Protein AF-A0A536A8K9-F1 (afdb_monomer_lite)

Secondary structure (DSSP, 8-state):
--HHHHHHHHHHHHHHHHHHHHHHHHHHHHHHHHHHHHHHHHHHHHHHHHHHHHTTS---HHHHHHHHHHHHHHT--

Structure (mmCIF, N/CA/C/O backbone):
data_AF-A0A536A8K9-F1
#
_entry.id   AF-A0A536A8K9-F1
#
loop_
_atom_site.group_PDB
_atom_site.id
_atom_site.type_symbol
_atom_site.label_atom_id
_atom_site.label_alt_id
_atom_site.label_comp_id
_atom_site.label_asym_id
_atom_site.label_entity_id
_atom_site.label_seq_id
_atom_site.pdbx_PDB_ins_code
_atom_site.Cartn_x
_atom_site.Cartn_y
_atom_site.Cartn_z
_atom_site.occupancy
_atom_site.B_iso_or_equiv
_atom_site.auth_seq_id
_atom_site.auth_comp_id
_atom_site.auth_asym_id
_atom_site.auth_atom_id
_atom_site.pdbx_PDB_model_num
ATOM 1 N N . MET A 1 1 ? -5.304 -12.131 46.323 1.00 49.97 1 MET A N 1
ATOM 2 C CA . MET A 1 1 ? -4.428 -11.969 45.140 1.00 49.97 1 MET A CA 1
ATOM 3 C C . MET A 1 1 ? -5.024 -12.572 43.858 1.00 49.97 1 MET A C 1
ATOM 5 O O . MET A 1 1 ? -4.888 -11.947 42.821 1.00 49.97 1 MET A O 1
ATOM 9 N N . MET A 1 2 ? -5.735 -13.713 43.892 1.00 48.16 2 MET A N 1
ATOM 10 C CA . MET A 1 2 ? -6.333 -14.317 42.675 1.00 48.16 2 MET A CA 1
ATOM 11 C C . MET A 1 2 ? -7.682 -13.706 42.226 1.00 48.16 2 MET A C 1
ATOM 13 O O . MET A 1 2 ? -7.977 -13.688 41.038 1.00 48.16 2 MET A O 1
ATOM 17 N N . ALA A 1 3 ? -8.475 -13.125 43.138 1.00 55.72 3 ALA A N 1
ATOM 18 C CA . ALA A 1 3 ? -9.758 -12.478 42.806 1.00 55.72 3 ALA A CA 1
ATOM 19 C C . ALA A 1 3 ? -9.612 -11.168 41.996 1.00 55.72 3 ALA A C 1
ATOM 21 O O . ALA A 1 3 ? -10.497 -10.794 41.234 1.00 55.72 3 ALA A O 1
ATOM 22 N N . THR A 1 4 ? -8.469 -10.488 42.113 1.00 56.25 4 THR A N 1
ATOM 23 C CA . THR A 1 4 ? -8.158 -9.247 41.386 1.00 56.25 4 THR A CA 1
ATOM 24 C C . THR A 1 4 ? -7.754 -9.484 39.932 1.00 56.25 4 THR A C 1
ATOM 26 O O . THR A 1 4 ? -7.835 -8.557 39.137 1.00 56.25 4 THR A O 1
ATOM 29 N N . ILE A 1 5 ? -7.329 -10.697 39.564 1.00 58.78 5 ILE A N 1
ATOM 30 C CA . ILE A 1 5 ? -6.929 -11.030 38.186 1.00 58.78 5 ILE A CA 1
ATOM 31 C C . ILE A 1 5 ? -8.174 -11.262 37.317 1.00 58.78 5 ILE A C 1
ATOM 33 O O . ILE A 1 5 ? -8.262 -10.717 36.221 1.00 58.78 5 ILE A O 1
ATOM 37 N N . GLY A 1 6 ? -9.180 -11.979 37.835 1.00 60.69 6 GLY A N 1
ATOM 38 C CA . GLY A 1 6 ? -10.451 -12.204 37.131 1.00 60.69 6 GLY A CA 1
ATOM 39 C C . GLY A 1 6 ? -11.237 -10.914 36.868 1.00 60.69 6 GLY A C 1
ATOM 40 O O . GLY A 1 6 ? -11.740 -10.710 35.767 1.00 60.69 6 GLY A O 1
ATOM 41 N N . GLY A 1 7 ? -11.275 -9.997 37.843 1.00 65.50 7 GLY A N 1
ATOM 42 C CA . GLY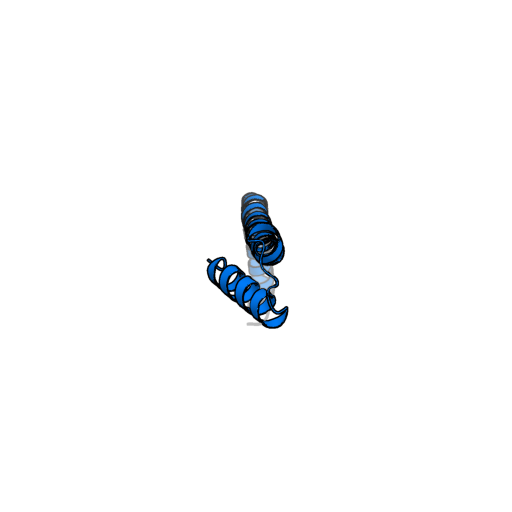 A 1 7 ? -11.892 -8.676 37.667 1.00 65.50 7 GLY A CA 1
ATOM 43 C C . GLY A 1 7 ? -11.135 -7.774 36.684 1.00 65.50 7 GLY A C 1
ATOM 44 O O . GLY A 1 7 ? -11.758 -7.074 35.891 1.00 65.50 7 GLY A O 1
ATOM 45 N N . GLN A 1 8 ? -9.798 -7.826 36.675 1.00 60.50 8 GLN A N 1
ATOM 46 C CA . GLN A 1 8 ? -8.978 -7.063 35.725 1.00 60.50 8 GLN A CA 1
ATOM 47 C C . GLN A 1 8 ? -9.083 -7.585 34.290 1.00 60.50 8 GLN A C 1
ATOM 49 O O . GLN A 1 8 ? -9.081 -6.784 33.363 1.00 60.50 8 GLN A O 1
ATOM 54 N N . LEU A 1 9 ? -9.247 -8.896 34.096 1.00 63.94 9 LEU A N 1
ATOM 55 C CA . LEU A 1 9 ? -9.526 -9.480 32.780 1.00 63.94 9 LEU A CA 1
ATOM 56 C C . LEU A 1 9 ? -10.895 -9.040 32.239 1.00 63.94 9 LEU A C 1
ATOM 58 O O . LEU A 1 9 ? -11.006 -8.713 31.061 1.00 63.94 9 LEU A O 1
ATOM 62 N N . GLY A 1 10 ? -11.917 -8.963 33.099 1.00 68.50 10 GLY A N 1
ATOM 63 C CA . GLY A 1 10 ? -13.233 -8.429 32.727 1.00 68.50 10 GLY A CA 1
ATOM 64 C C . GLY A 1 10 ? -13.198 -6.938 32.373 1.00 68.50 10 GLY A C 1
ATOM 65 O O . GLY A 1 10 ? -13.824 -6.515 31.403 1.00 68.50 10 GLY A O 1
ATOM 66 N N . LEU A 1 11 ? -12.411 -6.146 33.107 1.00 66.56 11 LEU A N 1
ATOM 67 C CA . LEU A 1 11 ? -12.192 -4.729 32.802 1.00 66.56 11 LEU A CA 1
ATOM 68 C C . LEU A 1 11 ? -11.383 -4.529 31.514 1.00 66.56 11 LEU A C 1
ATOM 70 O O . LEU A 1 11 ? -11.721 -3.650 30.729 1.00 66.56 11 LEU A O 1
ATOM 74 N N . ALA A 1 12 ? -10.368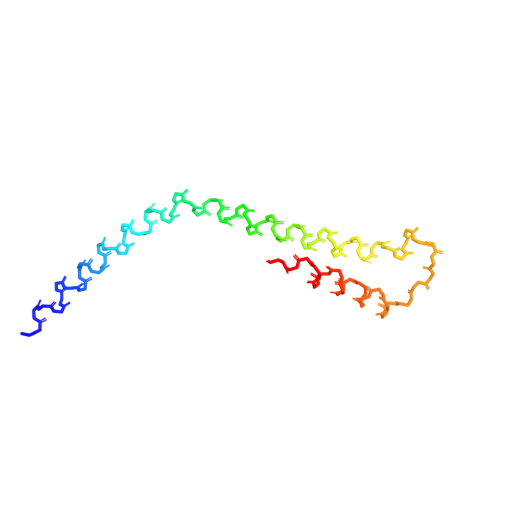 -5.359 31.261 1.00 65.06 12 ALA A N 1
ATOM 75 C CA . ALA A 1 12 ? -9.608 -5.344 30.014 1.00 65.06 12 ALA A CA 1
ATOM 76 C C . ALA A 1 12 ? -10.493 -5.710 28.812 1.00 65.06 12 ALA A C 1
ATOM 78 O O . ALA A 1 12 ? -10.416 -5.058 27.776 1.00 65.06 12 ALA A O 1
ATOM 79 N N . TYR A 1 13 ? -11.387 -6.691 28.965 1.00 69.00 13 TYR A N 1
ATOM 80 C CA . TYR A 1 13 ? -12.353 -7.057 27.928 1.00 69.00 13 TYR A CA 1
ATOM 81 C C . TYR A 1 13 ? -13.336 -5.914 27.621 1.00 69.00 13 TYR A C 1
ATOM 83 O O . TYR A 1 13 ? -13.509 -5.549 26.459 1.00 69.00 13 TYR A O 1
ATOM 91 N N . ALA A 1 14 ? -13.903 -5.282 28.654 1.00 72.88 14 ALA A N 1
ATOM 92 C CA . ALA A 1 14 ? -14.779 -4.117 28.493 1.00 72.88 14 ALA A CA 1
AT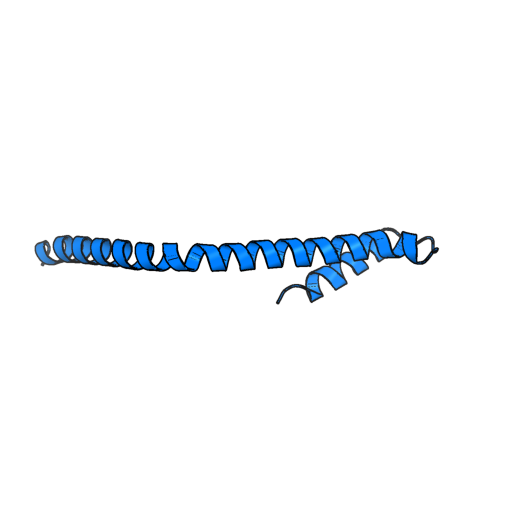OM 93 C C . ALA A 1 14 ? -14.053 -2.901 27.879 1.00 72.88 14 ALA A C 1
ATOM 95 O O . ALA A 1 14 ? -14.670 -2.069 27.212 1.00 72.88 14 ALA A O 1
ATOM 96 N N . PHE A 1 15 ? -12.735 -2.798 28.079 1.00 65.12 15 PHE A N 1
ATOM 97 C CA . PHE A 1 15 ? -11.894 -1.787 27.441 1.00 65.12 15 PHE A CA 1
ATOM 98 C C . PHE A 1 15 ? -11.707 -2.079 25.946 1.00 65.12 15 PHE A C 1
ATOM 100 O O . PHE A 1 15 ? -11.936 -1.204 25.115 1.00 65.12 15 PHE A O 1
ATOM 107 N N . VAL A 1 16 ? -11.383 -3.327 25.590 1.00 69.19 16 VAL A N 1
ATOM 108 C CA . VAL A 1 16 ? -11.219 -3.766 24.193 1.00 69.19 16 VAL A CA 1
ATOM 109 C C . VAL A 1 16 ? -12.514 -3.593 23.399 1.00 69.19 16 VAL A C 1
ATOM 111 O O . VAL A 1 16 ? -12.477 -3.091 22.280 1.00 69.19 16 VAL A O 1
ATOM 114 N N . GLU A 1 17 ? -13.670 -3.935 23.966 1.00 71.12 17 GLU A N 1
ATOM 115 C CA . GLU A 1 17 ? -14.969 -3.770 23.296 1.00 71.12 17 GLU A CA 1
ATOM 116 C C . GLU A 1 17 ? -15.253 -2.302 22.924 1.00 71.12 17 GLU A C 1
ATOM 118 O O . GLU A 1 17 ? -15.768 -1.997 21.842 1.00 71.12 17 GLU A O 1
ATOM 123 N N . ARG A 1 18 ? -14.843 -1.374 23.790 1.00 69.69 18 ARG A N 1
ATOM 124 C CA . ARG A 1 18 ? -15.022 0.068 23.601 1.00 69.69 18 ARG A CA 1
ATOM 125 C C . ARG A 1 18 ? -14.046 0.649 22.569 1.00 69.69 18 ARG A C 1
ATOM 127 O O . ARG A 1 18 ? -14.449 1.481 21.754 1.00 69.69 18 ARG A O 1
ATOM 134 N N . GLU A 1 19 ? -12.811 0.156 22.544 1.00 62.94 19 GLU A N 1
ATOM 135 C CA . GLU A 1 19 ? -11.801 0.488 21.526 1.00 62.94 19 GLU A CA 1
ATOM 136 C C . GLU A 1 19 ? -12.173 -0.072 20.137 1.00 62.94 19 GLU A C 1
ATOM 138 O O . GLU A 1 19 ? -12.000 0.595 19.112 1.00 62.94 19 GLU A O 1
ATOM 143 N N . VAL A 1 20 ? -12.781 -1.262 20.078 1.00 65.19 20 VAL A N 1
ATOM 144 C CA . VAL A 1 20 ? -13.283 -1.873 18.833 1.00 65.19 20 VAL A CA 1
ATOM 145 C C . VAL A 1 20 ? -14.460 -1.084 18.252 1.00 65.19 20 VAL A C 1
ATOM 147 O O . VAL A 1 20 ? -14.564 -0.940 17.031 1.00 65.19 20 VAL A O 1
ATOM 150 N N . ALA A 1 21 ? -15.331 -0.527 19.098 1.00 67.00 21 ALA A N 1
ATOM 151 C CA . ALA A 1 21 ? -16.432 0.326 18.655 1.00 67.00 21 ALA A CA 1
ATOM 152 C C . ALA A 1 21 ? -15.946 1.653 18.037 1.00 67.00 21 ALA A C 1
ATOM 154 O O . ALA A 1 21 ? -16.508 2.093 17.029 1.00 67.00 21 ALA A O 1
ATOM 155 N N . LEU A 1 22 ? -14.883 2.265 18.583 1.00 61.47 22 LEU A N 1
ATOM 156 C CA . LEU A 1 22 ? -14.231 3.429 17.964 1.00 61.47 22 LEU A CA 1
ATOM 157 C C . LEU A 1 22 ? -13.521 3.050 16.663 1.00 61.47 22 LEU A C 1
ATOM 159 O O . LEU A 1 22 ? -13.683 3.744 15.655 1.00 61.47 22 LEU A O 1
ATOM 163 N N . SER A 1 23 ? -12.800 1.927 16.672 1.00 62.25 23 SER A N 1
ATOM 164 C CA . SER A 1 23 ? -12.102 1.412 15.494 1.00 62.25 23 SER A CA 1
ATOM 165 C C . SER A 1 23 ? -13.084 1.203 14.348 1.00 62.25 23 SER A C 1
ATOM 167 O O . SER A 1 23 ? -12.875 1.758 13.280 1.00 62.25 23 SER A O 1
ATOM 169 N N . LYS A 1 24 ? -14.237 0.557 14.574 1.00 64.69 24 LYS A N 1
ATOM 170 C CA . LYS A 1 24 ? -15.285 0.344 13.553 1.00 64.69 24 LYS A CA 1
ATOM 171 C C . LYS A 1 24 ? -15.739 1.611 12.822 1.00 64.69 24 LYS A C 1
ATOM 173 O O . LYS A 1 24 ? -16.115 1.522 11.655 1.00 64.69 24 LYS A O 1
ATOM 178 N N . ARG A 1 25 ? -15.731 2.772 13.483 1.00 71.31 25 ARG A N 1
ATOM 179 C CA . ARG A 1 25 ? -16.171 4.040 12.881 1.00 71.31 25 ARG A CA 1
ATOM 180 C C . ARG A 1 25 ? -15.124 4.646 11.945 1.00 71.31 25 ARG A C 1
ATOM 182 O O . ARG A 1 25 ? -15.506 5.239 10.941 1.00 71.31 25 ARG A O 1
ATOM 189 N N . TYR A 1 26 ? -13.838 4.479 12.246 1.00 66.94 26 TYR A N 1
ATOM 190 C CA . TYR A 1 26 ? -12.735 4.980 11.413 1.00 66.94 26 TYR A CA 1
ATOM 191 C C . TYR A 1 26 ? -12.132 3.907 10.493 1.00 66.94 26 TYR A C 1
ATOM 193 O O . TYR A 1 26 ? -11.450 4.235 9.528 1.00 66.94 26 TYR A O 1
ATOM 201 N N . TRP A 1 27 ? -12.469 2.634 10.705 1.00 74.25 27 TRP A N 1
ATOM 202 C CA . TRP A 1 27 ? -11.982 1.494 9.924 1.00 74.25 27 TRP A CA 1
ATOM 203 C C . TRP A 1 27 ? -12.397 1.553 8.454 1.00 74.25 27 TRP A C 1
ATOM 205 O O . TRP A 1 27 ? -11.651 1.137 7.573 1.00 74.25 27 TRP A O 1
ATOM 215 N N . ALA A 1 28 ? -13.566 2.133 8.168 1.00 74.81 28 ALA A N 1
ATOM 216 C CA . ALA A 1 28 ? -14.001 2.370 6.796 1.00 74.81 28 ALA A CA 1
ATOM 217 C C . ALA A 1 28 ? -13.043 3.309 6.043 1.00 74.81 28 ALA A C 1
ATOM 219 O O . ALA A 1 28 ? -12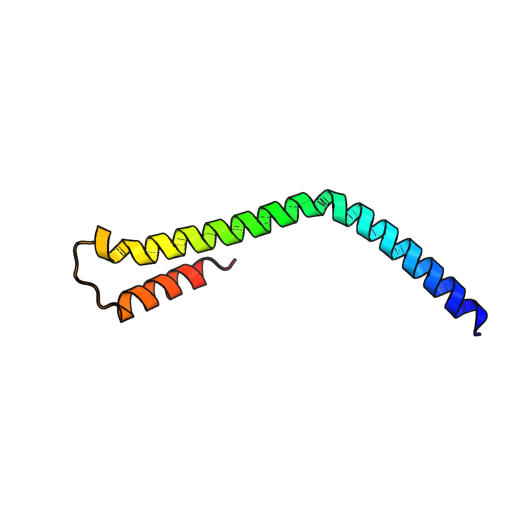.810 3.121 4.853 1.00 74.81 28 ALA A O 1
ATOM 220 N N . TRP A 1 29 ? -12.461 4.293 6.732 1.00 80.94 29 TRP A N 1
ATOM 221 C CA . TRP A 1 29 ? -11.480 5.201 6.142 1.00 80.94 29 TRP A CA 1
ATOM 222 C C . TRP A 1 29 ? -10.151 4.491 5.882 1.00 80.94 29 TRP A C 1
ATOM 224 O O . TRP A 1 29 ? -9.550 4.662 4.828 1.00 80.94 29 TRP A O 1
ATOM 234 N N . GLU A 1 30 ? -9.725 3.62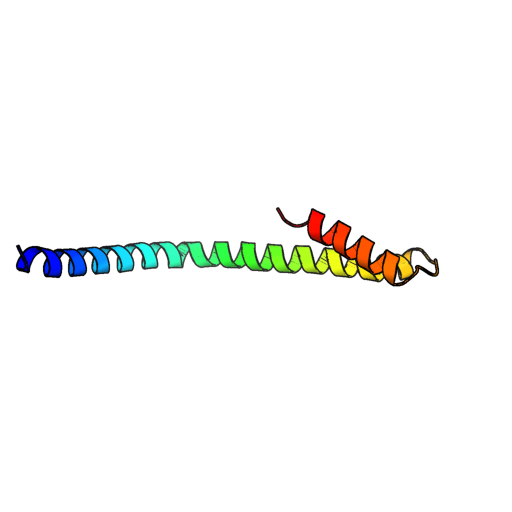8 6.798 1.00 79.06 30 GLU A N 1
ATOM 235 C CA . GLU A 1 30 ? -8.504 2.833 6.641 1.00 79.06 30 GLU A CA 1
ATOM 236 C C . GLU A 1 30 ? -8.605 1.832 5.481 1.00 79.06 30 GLU A C 1
ATOM 238 O O . GLU A 1 30 ? -7.657 1.658 4.717 1.00 79.06 30 GLU A O 1
ATOM 243 N N . LEU A 1 31 ? -9.794 1.258 5.267 1.00 82.00 31 LEU A N 1
ATOM 244 C CA . LEU A 1 31 ? -10.096 0.447 4.088 1.00 82.00 31 LEU A CA 1
ATOM 245 C C . LEU A 1 31 ? -9.962 1.257 2.790 1.00 82.00 31 LEU A C 1
ATOM 247 O O . LEU A 1 31 ? -9.412 0.750 1.815 1.00 82.00 31 LEU A O 1
ATOM 251 N N . VAL A 1 32 ? -10.436 2.510 2.772 1.00 85.56 32 VAL A N 1
ATOM 252 C CA . VAL A 1 32 ? -10.272 3.406 1.615 1.00 85.56 32 VAL A CA 1
ATOM 253 C C . VAL A 1 32 ? -8.793 3.620 1.318 1.00 85.56 32 VAL A C 1
ATOM 255 O O . VAL A 1 32 ? -8.399 3.477 0.166 1.00 85.56 32 VAL A O 1
ATOM 258 N N . TRP A 1 33 ? -7.967 3.888 2.331 1.00 81.12 33 TRP A N 1
ATOM 259 C CA . TRP A 1 33 ? -6.521 4.043 2.146 1.00 81.12 33 TRP A CA 1
ATOM 260 C C . TRP A 1 33 ? -5.845 2.766 1.654 1.00 81.12 33 TRP A C 1
ATOM 262 O O . TRP A 1 33 ? -5.018 2.834 0.745 1.00 81.12 33 TRP A O 1
ATOM 272 N N . LEU A 1 34 ? -6.227 1.604 2.184 1.00 81.38 34 LEU A N 1
ATOM 273 C CA . LEU A 1 34 ? -5.685 0.321 1.741 1.00 81.38 34 LEU A CA 1
ATOM 274 C C . LEU A 1 34 ? -6.037 0.054 0.274 1.00 81.38 34 LEU A C 1
ATOM 276 O O . LEU A 1 34 ? -5.154 -0.233 -0.532 1.00 81.38 34 LEU A O 1
ATOM 280 N N . VAL A 1 35 ? -7.313 0.191 -0.093 1.00 84.69 35 VAL A N 1
ATOM 281 C CA . VAL A 1 35 ? -7.771 -0.009 -1.475 1.00 84.69 35 VAL A CA 1
ATOM 282 C C . VAL A 1 35 ? -7.135 1.021 -2.408 1.00 84.69 35 VAL A C 1
ATOM 284 O O . VAL A 1 35 ? -6.660 0.653 -3.480 1.00 84.69 35 VAL A O 1
ATOM 287 N N . TYR A 1 36 ? -7.063 2.287 -1.995 1.00 83.62 36 TYR A N 1
ATOM 288 C CA . TYR A 1 36 ? -6.399 3.351 -2.744 1.00 83.62 36 TYR A CA 1
ATOM 289 C C . TYR A 1 36 ? -4.918 3.035 -2.994 1.00 83.62 36 TYR A C 1
ATOM 291 O O . TYR A 1 36 ? -4.457 3.147 -4.131 1.00 83.62 36 TYR A O 1
ATOM 299 N N . GLY A 1 37 ? -4.186 2.577 -1.974 1.00 81.62 37 GLY A N 1
ATOM 300 C CA . GLY A 1 37 ? -2.785 2.168 -2.102 1.00 81.62 37 GLY A CA 1
ATOM 301 C C . GLY A 1 37 ? -2.608 0.978 -3.045 1.00 81.62 37 GLY A C 1
ATOM 302 O O . GLY A 1 37 ? -1.776 1.027 -3.953 1.00 81.62 37 GLY A O 1
ATOM 303 N N . VAL A 1 38 ? -3.445 -0.057 -2.903 1.00 81.62 38 VAL A N 1
ATOM 304 C CA . VAL A 1 38 ? -3.426 -1.236 -3.784 1.00 81.62 38 VAL A CA 1
ATOM 305 C C . VAL A 1 38 ? -3.679 -0.836 -5.238 1.00 81.62 38 VAL A C 1
ATOM 307 O O . VAL A 1 38 ? -2.893 -1.197 -6.111 1.00 81.62 38 VAL A O 1
ATOM 310 N N . VAL A 1 39 ? -4.731 -0.058 -5.511 1.00 85.19 39 VAL A N 1
ATOM 311 C CA . VAL A 1 39 ? -5.082 0.386 -6.872 1.00 85.19 39 VAL A CA 1
ATOM 312 C C . VAL A 1 39 ? -3.997 1.286 -7.464 1.00 85.19 39 VAL A C 1
ATOM 314 O O . VAL A 1 39 ? -3.675 1.153 -8.646 1.00 85.19 39 VAL A O 1
ATOM 317 N N . THR A 1 40 ? -3.402 2.169 -6.662 1.00 82.56 40 THR A N 1
ATOM 318 C CA . THR A 1 40 ? -2.315 3.056 -7.104 1.00 82.56 40 THR A CA 1
ATOM 319 C C . THR A 1 40 ? -1.079 2.253 -7.501 1.00 82.56 40 THR A C 1
ATOM 321 O O . THR A 1 40 ? -0.556 2.434 -8.602 1.00 82.56 40 THR A O 1
ATOM 324 N N . SER A 1 41 ? -0.662 1.300 -6.665 1.00 75.00 41 SER A N 1
ATOM 325 C CA . SER A 1 41 ? 0.476 0.426 -6.967 1.00 75.00 41 SER A CA 1
ATOM 326 C C . SER A 1 41 ? 0.217 -0.436 -8.211 1.00 75.00 41 SER A C 1
ATOM 328 O O . SER A 1 41 ? 1.070 -0.538 -9.096 1.00 75.00 41 SER A O 1
ATOM 330 N N . LEU A 1 42 ? -1.003 -0.972 -8.349 1.00 78.75 42 LEU A N 1
ATOM 331 C CA . LEU A 1 42 ? -1.417 -1.766 -9.510 1.00 78.75 42 LEU A CA 1
ATOM 332 C C . LEU A 1 42 ? -1.416 -0.936 -10.806 1.00 78.75 42 LEU A C 1
ATOM 334 O O . LEU A 1 42 ? -0.937 -1.395 -11.841 1.00 78.75 42 LEU A O 1
ATOM 338 N N . SER A 1 43 ? -1.918 0.300 -10.746 1.00 80.12 43 SER A N 1
ATOM 339 C CA . SER A 1 43 ? -1.965 1.215 -11.894 1.00 80.12 43 SER A CA 1
ATOM 340 C C . SER A 1 43 ? -0.561 1.509 -12.421 1.00 80.12 43 SER A C 1
ATOM 342 O O . SER A 1 43 ? -0.316 1.440 -13.625 1.00 80.12 43 SER A O 1
ATOM 344 N N . VAL A 1 44 ? 0.387 1.764 -11.520 1.00 76.88 44 VAL A N 1
ATOM 345 C CA . VAL A 1 44 ? 1.784 2.015 -11.880 1.00 76.88 44 VAL A CA 1
ATOM 346 C C . VAL A 1 44 ? 2.473 0.756 -12.419 1.00 76.88 44 VAL A C 1
ATOM 348 O O . VAL A 1 44 ? 3.215 0.842 -13.401 1.00 76.88 44 VAL A O 1
ATOM 351 N N . ALA A 1 45 ? 2.177 -0.422 -11.862 1.00 77.81 45 ALA A N 1
ATOM 352 C CA . ALA A 1 45 ? 2.679 -1.690 -12.390 1.00 77.81 45 ALA A CA 1
ATOM 353 C C . ALA A 1 45 ? 2.215 -1.937 -13.838 1.00 77.81 45 ALA A C 1
ATOM 355 O O . ALA A 1 45 ? 3.022 -2.304 -14.697 1.00 77.81 45 ALA A O 1
ATOM 356 N N . TYR A 1 46 ? 0.936 -1.681 -14.133 1.00 76.06 46 TYR A N 1
ATOM 357 C CA . TYR A 1 46 ? 0.398 -1.799 -15.490 1.00 76.06 46 TYR A CA 1
ATOM 358 C C . TYR A 1 46 ? 1.010 -0.787 -16.461 1.00 76.06 46 TYR A C 1
ATOM 360 O O . TYR A 1 46 ? 1.298 -1.150 -17.601 1.00 76.06 46 TYR A O 1
ATOM 368 N N . ILE A 1 47 ? 1.271 0.448 -16.021 1.00 75.38 47 ILE A N 1
ATOM 369 C CA . ILE A 1 47 ? 1.989 1.443 -16.833 1.00 75.38 47 ILE A CA 1
ATOM 370 C C . ILE A 1 47 ? 3.403 0.945 -17.158 1.00 75.38 47 ILE A C 1
ATOM 372 O O . ILE A 1 47 ? 3.826 1.030 -18.310 1.00 75.38 47 ILE A O 1
ATOM 376 N N . GLY A 1 48 ? 4.114 0.367 -16.186 1.00 74.00 48 GLY A N 1
ATOM 377 C CA . GLY A 1 48 ? 5.436 -0.222 -16.408 1.00 74.00 48 GLY A CA 1
ATOM 378 C C . GLY A 1 48 ? 5.428 -1.370 -17.426 1.00 74.00 48 GLY A C 1
ATOM 379 O O . GLY A 1 48 ? 6.327 -1.454 -18.261 1.00 74.00 48 GLY A O 1
ATOM 380 N N . LEU A 1 49 ? 4.393 -2.217 -17.402 1.00 71.44 49 LEU A N 1
ATOM 381 C CA . LEU A 1 49 ? 4.210 -3.307 -18.370 1.00 71.44 49 LEU A CA 1
ATOM 382 C C . LEU A 1 49 ? 3.823 -2.809 -19.769 1.00 71.44 49 LEU A C 1
ATOM 384 O O . LEU A 1 49 ? 4.222 -3.416 -20.760 1.00 71.44 49 LEU A O 1
ATOM 388 N N . ALA A 1 50 ? 3.055 -1.721 -19.861 1.00 69.94 50 ALA A N 1
ATOM 389 C CA . ALA A 1 50 ? 2.618 -1.136 -21.128 1.00 69.94 50 ALA A CA 1
ATOM 390 C C . ALA A 1 50 ? 3.676 -0.215 -21.765 1.00 69.94 50 ALA A C 1
ATOM 392 O O . ALA A 1 50 ? 3.672 -0.020 -22.983 1.00 69.94 50 ALA A O 1
ATOM 393 N N . ALA A 1 51 ? 4.620 0.316 -20.983 1.00 68.94 51 ALA A N 1
ATOM 394 C CA . ALA A 1 51 ? 5.666 1.226 -21.452 1.00 68.94 51 ALA A CA 1
ATOM 395 C C . ALA A 1 51 ? 6.448 0.743 -22.698 1.00 68.94 51 ALA A C 1
ATOM 397 O O . ALA A 1 51 ? 6.643 1.555 -23.600 1.00 68.94 51 ALA A O 1
ATOM 398 N N . PRO A 1 52 ? 6.831 -0.542 -22.845 1.00 66.50 52 PRO A N 1
ATOM 399 C CA . PRO A 1 52 ? 7.504 -1.046 -24.048 1.00 66.50 52 PRO A CA 1
ATOM 400 C C . PRO A 1 52 ? 6.636 -0.962 -25.304 1.00 66.50 52 PRO A C 1
ATOM 402 O O . PRO A 1 52 ? 7.112 -0.592 -26.374 1.00 66.50 52 PRO A O 1
ATOM 405 N N . THR A 1 53 ? 5.345 -1.283 -25.160 1.00 66.25 53 THR A N 1
ATOM 406 C CA . THR A 1 53 ? 4.377 -1.266 -26.266 1.00 66.25 53 THR A CA 1
ATOM 407 C C . THR A 1 53 ? 4.067 0.155 -26.727 1.00 66.25 53 THR A C 1
ATOM 409 O O . THR A 1 53 ? 3.911 0.389 -27.921 1.00 66.25 53 THR A O 1
ATOM 412 N N . ILE A 1 54 ? 4.045 1.114 -25.796 1.00 64.88 54 ILE A N 1
ATOM 413 C CA . ILE A 1 54 ? 3.800 2.533 -26.081 1.00 64.88 54 ILE A CA 1
ATOM 414 C C . ILE A 1 54 ? 5.064 3.206 -26.644 1.00 64.88 54 ILE A C 1
ATOM 416 O O . ILE A 1 54 ? 4.965 4.051 -27.529 1.00 64.88 54 ILE A O 1
ATOM 420 N N . ALA A 1 55 ? 6.256 2.820 -26.177 1.00 67.19 55 ALA A N 1
ATOM 421 C CA . ALA A 1 55 ? 7.533 3.389 -26.614 1.00 67.19 55 ALA A CA 1
ATOM 422 C C . ALA A 1 55 ? 8.017 2.883 -27.990 1.00 67.19 55 ALA A C 1
ATOM 424 O O . ALA A 1 55 ? 9.043 3.352 -28.480 1.00 67.19 55 ALA A O 1
ATOM 425 N N . GLY A 1 56 ? 7.307 1.937 -28.622 1.00 57.38 56 GLY A N 1
ATOM 426 C CA . GLY A 1 56 ? 7.591 1.476 -29.989 1.00 57.38 56 GLY A CA 1
ATOM 427 C C . GLY A 1 56 ? 8.903 0.697 -30.158 1.00 57.38 56 GLY A C 1
ATOM 428 O O . GLY A 1 56 ? 9.363 0.519 -31.285 1.00 57.38 56 GLY A O 1
ATOM 429 N N . GLY A 1 57 ? 9.514 0.237 -29.062 1.00 63.31 57 GLY A N 1
ATOM 430 C CA . GLY A 1 57 ? 10.782 -0.494 -29.059 1.00 63.31 57 GLY A CA 1
ATOM 431 C C . GLY A 1 57 ? 10.623 -1.940 -28.589 1.00 63.31 57 GLY A C 1
ATOM 432 O O . GLY A 1 57 ? 9.866 -2.221 -27.662 1.00 63.31 57 GLY A O 1
ATOM 433 N N . VAL A 1 58 ? 11.370 -2.867 -29.198 1.00 56.97 58 VAL A N 1
ATOM 434 C CA . VAL A 1 58 ? 11.498 -4.249 -28.705 1.00 56.97 58 VAL A CA 1
ATOM 435 C C . VAL A 1 58 ? 12.298 -4.204 -27.401 1.00 56.97 58 VAL A C 1
ATOM 437 O O . VAL A 1 58 ? 13.526 -4.200 -27.419 1.00 56.97 58 VAL A O 1
ATOM 440 N N . ALA A 1 59 ? 11.613 -4.090 -26.263 1.00 61.72 59 ALA A N 1
ATOM 441 C CA . ALA A 1 59 ? 12.269 -4.128 -24.963 1.00 61.72 59 ALA A CA 1
ATOM 442 C C . ALA A 1 59 ? 12.491 -5.581 -24.532 1.00 61.72 59 ALA A C 1
ATOM 444 O O . ALA A 1 59 ? 11.569 -6.396 -24.557 1.00 61.72 59 ALA A O 1
ATOM 445 N N . ASP A 1 60 ? 13.714 -5.883 -24.104 1.00 71.62 60 ASP A N 1
ATOM 446 C CA . ASP A 1 60 ? 14.054 -7.145 -23.454 1.00 71.62 60 ASP A CA 1
ATOM 447 C C . ASP A 1 60 ? 13.115 -7.380 -22.246 1.00 71.62 60 ASP A C 1
ATOM 449 O O . ASP A 1 60 ? 13.017 -6.495 -21.384 1.00 71.62 60 ASP A O 1
ATOM 453 N N . PRO A 1 61 ? 12.432 -8.540 -22.138 1.00 68.75 61 PRO A N 1
ATOM 454 C CA . PRO A 1 61 ? 11.561 -8.872 -21.007 1.00 68.75 61 PRO A CA 1
ATOM 455 C C . PRO A 1 61 ? 12.202 -8.637 -19.630 1.00 68.75 61 PRO A C 1
ATOM 457 O O . PRO A 1 61 ? 11.516 -8.245 -18.679 1.00 68.75 61 PRO A O 1
ATOM 460 N N . ALA A 1 62 ? 13.524 -8.816 -19.513 1.00 72.88 62 ALA A N 1
ATOM 461 C CA . ALA A 1 62 ? 14.257 -8.563 -18.273 1.00 72.88 62 ALA A CA 1
ATOM 462 C C . ALA A 1 62 ? 14.331 -7.065 -17.908 1.00 72.88 62 ALA A C 1
ATOM 464 O O . ALA A 1 62 ? 14.313 -6.710 -16.725 1.00 72.88 62 ALA A O 1
ATOM 465 N N . ALA A 1 63 ? 14.387 -6.177 -18.905 1.00 69.88 63 ALA A N 1
ATOM 466 C CA . ALA A 1 63 ? 14.379 -4.729 -18.707 1.00 69.88 63 ALA A CA 1
ATOM 467 C C . ALA A 1 63 ? 12.985 -4.224 -18.303 1.00 69.88 63 ALA A C 1
ATOM 469 O O . ALA A 1 63 ? 12.877 -3.385 -17.408 1.00 69.88 63 ALA A O 1
ATOM 470 N N . VAL A 1 64 ? 11.924 -4.793 -18.887 1.00 73.56 64 VAL A N 1
ATOM 471 C CA . VAL A 1 64 ? 10.528 -4.470 -18.535 1.00 73.56 64 VAL A CA 1
ATOM 472 C C . VAL A 1 64 ? 10.236 -4.831 -17.082 1.00 73.56 64 VAL A C 1
ATOM 474 O O . VAL A 1 64 ? 9.719 -4.007 -16.334 1.00 73.56 64 VAL A O 1
ATOM 477 N N . SER A 1 65 ? 10.636 -6.030 -16.650 1.00 73.06 65 SER A N 1
ATOM 478 C CA . SER A 1 65 ? 10.464 -6.464 -15.259 1.00 73.06 65 SER A CA 1
ATOM 479 C C . SER A 1 65 ? 11.191 -5.540 -14.272 1.00 73.06 65 SER A C 1
ATOM 481 O O . SER A 1 65 ? 10.598 -5.094 -13.290 1.00 73.06 65 SER A O 1
ATOM 483 N N . ARG A 1 66 ? 12.443 -5.150 -14.561 1.00 76.88 66 ARG A N 1
ATOM 484 C CA . ARG A 1 66 ? 13.180 -4.170 -13.739 1.00 76.88 66 ARG A CA 1
ATOM 485 C C . ARG A 1 66 ? 12.512 -2.799 -13.704 1.00 76.88 66 ARG A C 1
ATOM 487 O O . ARG A 1 66 ? 12.516 -2.167 -12.653 1.00 76.88 66 ARG A O 1
ATOM 494 N N . PHE A 1 67 ? 11.945 -2.350 -14.819 1.00 76.12 67 PHE A N 1
ATOM 495 C CA . PHE A 1 67 ? 11.243 -1.072 -14.893 1.00 76.12 67 PHE A CA 1
ATOM 496 C C . PHE A 1 67 ? 9.943 -1.087 -14.079 1.00 76.12 67 PHE A C 1
ATOM 498 O O . PHE A 1 67 ? 9.702 -0.173 -13.294 1.00 76.12 67 PHE A O 1
ATOM 505 N N . VAL A 1 68 ? 9.157 -2.163 -14.182 1.00 77.75 68 VAL A N 1
ATOM 506 C CA . VAL A 1 68 ? 7.971 -2.386 -13.342 1.00 77.75 68 VAL A CA 1
ATOM 507 C C . VAL A 1 68 ? 8.358 -2.406 -11.867 1.00 77.75 68 VAL A C 1
ATOM 509 O O . VAL A 1 68 ? 7.734 -1.708 -11.078 1.00 77.75 68 VAL A O 1
ATOM 512 N N . LEU A 1 69 ? 9.405 -3.148 -11.492 1.00 73.88 69 LEU A N 1
ATOM 513 C CA . LEU A 1 69 ? 9.883 -3.206 -10.108 1.00 73.88 69 LEU A CA 1
ATOM 514 C C . LEU A 1 69 ? 10.364 -1.839 -9.601 1.00 73.88 69 LEU A C 1
ATOM 516 O O . LEU A 1 69 ? 10.041 -1.473 -8.476 1.00 73.88 69 LEU A O 1
ATOM 520 N N . TYR A 1 70 ? 11.089 -1.071 -10.417 1.00 74.56 70 TYR A N 1
ATOM 521 C CA . TYR A 1 70 ? 11.529 0.285 -10.074 1.00 74.56 70 TYR A CA 1
ATOM 522 C C . TYR A 1 70 ? 10.342 1.212 -9.789 1.00 74.56 70 TYR A C 1
ATOM 524 O O . TYR A 1 70 ? 10.312 1.889 -8.761 1.00 74.56 70 TYR A O 1
ATOM 532 N N . LEU A 1 71 ? 9.343 1.202 -10.672 1.00 78.25 71 LEU A N 1
ATOM 533 C CA . LEU A 1 71 ? 8.141 2.007 -10.502 1.00 78.25 71 LEU A CA 1
ATOM 534 C C . LEU A 1 71 ? 7.301 1.538 -9.305 1.00 78.25 71 LEU A C 1
ATOM 536 O O . LEU A 1 71 ? 6.837 2.369 -8.532 1.00 78.25 71 LEU A O 1
ATOM 540 N N . LEU A 1 72 ? 7.157 0.225 -9.107 1.00 78.19 72 LEU A N 1
ATOM 541 C CA . LEU A 1 72 ? 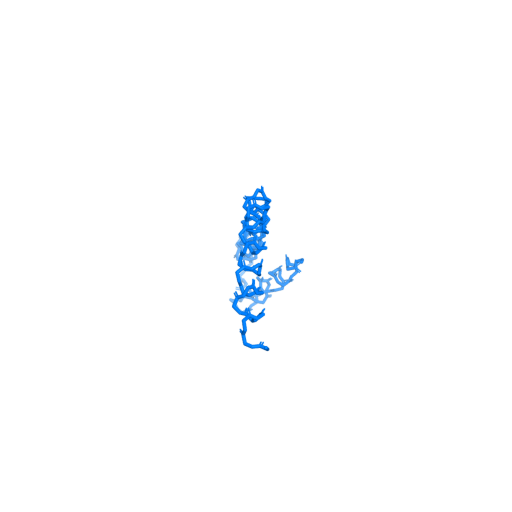6.419 -0.351 -7.983 1.00 78.19 72 LEU A CA 1
ATOM 542 C C . LEU A 1 72 ? 7.048 0.056 -6.644 1.00 78.19 72 LEU A C 1
ATOM 544 O O . LEU A 1 72 ? 6.343 0.555 -5.772 1.00 78.19 72 LEU A O 1
ATOM 548 N N . VAL A 1 73 ? 8.371 -0.081 -6.506 1.00 76.38 73 VAL A N 1
ATOM 549 C CA . VAL A 1 73 ? 9.117 0.338 -5.306 1.00 76.38 73 VAL A CA 1
ATOM 550 C C . VAL A 1 73 ? 8.944 1.836 -5.042 1.00 76.38 73 VAL A C 1
ATOM 552 O O . VAL A 1 73 ? 8.769 2.227 -3.893 1.00 76.38 73 VAL A O 1
ATOM 555 N N . GLY A 1 74 ? 8.917 2.667 -6.088 1.00 71.12 74 GLY A N 1
ATOM 556 C CA . GLY A 1 74 ? 8.679 4.108 -5.962 1.00 71.12 74 GLY A CA 1
ATOM 557 C C . GLY A 1 74 ? 7.266 4.501 -5.504 1.00 71.12 74 GLY A C 1
ATOM 558 O O . GLY A 1 74 ? 7.071 5.641 -5.094 1.00 71.12 74 GLY A O 1
ATOM 559 N N . THR A 1 75 ? 6.286 3.589 -5.558 1.00 69.44 75 THR A N 1
ATOM 560 C CA . THR A 1 75 ? 4.893 3.848 -5.126 1.00 69.44 75 THR A CA 1
ATOM 561 C C . THR A 1 75 ? 4.587 3.449 -3.690 1.00 69.44 75 THR A C 1
ATOM 563 O O . THR A 1 75 ? 3.489 3.722 -3.208 1.00 69.44 75 THR A O 1
ATOM 566 N N . ILE A 1 76 ? 5.529 2.800 -3.006 1.00 62.88 76 ILE A N 1
ATOM 567 C CA . ILE A 1 76 ? 5.368 2.421 -1.604 1.00 62.88 76 ILE A CA 1
ATOM 568 C C . ILE A 1 76 ? 5.651 3.673 -0.760 1.00 62.88 76 ILE A C 1
ATOM 570 O O . ILE A 1 76 ? 6.808 3.986 -0.485 1.00 62.88 76 ILE A O 1
ATOM 574 N N . THR A 1 77 ? 4.598 4.421 -0.421 1.00 54.69 77 THR A N 1
ATOM 575 C CA . THR A 1 77 ? 4.616 5.504 0.582 1.00 54.69 77 THR A CA 1
ATOM 576 C C . THR A 1 77 ? 4.337 4.967 1.972 1.00 54.69 77 THR A C 1
ATOM 578 O O . THR A 1 77 ? 3.367 4.180 2.079 1.00 54.69 77 THR A O 1
#

Sequence (77 aa):
MMATIGGQLGLAYAFVEREVALSKRYWAWELVWLVYGVVTSLSVAYIGLAAPTIAGGVADPAAVSRFVLYLLVGTIT

Foldseek 3Di:
DVVVVVVVVVVVVVVVVVVVVVCVVCVVVVVVVVVVLVVQLVVQLVCLQCVCVVVVHPDDPVVSVVSSVVSSVVSPD

pLDDT: mean 70.46, std 8.42, range [48.16, 85.56]

Radius of gyration: 23.88 Å; chains: 1; bounding box: 31×20×75 Å